Protein AF-A0A9X6ZQK4-F1 (afdb_monomer_lite)

Radius of gyration: 30.25 Å; chains: 1; bounding box: 65×83×71 Å

Foldseek 3Di:
DDDDDPPPPDPPPPPPPPPPPPDDDDDPVNVVVVVVVCVVVVVVVPDDPDPVVQVVLVVVVVVVVVQLVVLVLVCCVVPVPDDDDQVSSCVSVVAHKDWPDDVPDAFTKIWGQVDAGPCGGTKIWTQHDVSQKIKIKHCFNVNDPLVVVDDDPVSCPGIDMDIDGSDD

pLDDT: mean 79.31, std 13.52, range [41.59, 95.75]

InterPro domains:
  IPR000983 General secretion pathway protein G-type pilin [PR00813] (25-50)
  IPR000983 General secretion pathway protein G-type pilin [PR00813] (61-79)
  IPR012902 Prokaryotic N-terminal methylation site [PF07963] (22-45)
  IPR012902 Prokaryotic N-terminal methylation site [PS00409] (24-44)
  IPR012902 Prokaryotic N-terminal methylation site [TIGR02532] (24-45)
  IPR045584 Pilin-like [SSF54523] (27-126)

Structure (mmCIF, N/CA/C/O backbone):
data_AF-A0A9X6ZQK4-F1
#
_entry.id   AF-A0A9X6ZQK4-F1
#
loop_
_atom_site.group_PDB
_atom_site.id
_atom_site.type_symbol
_atom_site.label_atom_id
_atom_site.label_alt_id
_atom_site.label_comp_id
_atom_site.label_asym_id
_atom_site.label_entity_id
_atom_site.label_seq_id
_atom_site.pdbx_PDB_ins_code
_atom_site.Cartn_x
_atom_site.Cartn_y
_atom_site.Cartn_z
_atom_site.occupancy
_atom_site.B_iso_or_equiv
_atom_site.auth_seq_id
_atom_site.auth_comp_id
_atom_site.auth_asym_id
_atom_site.auth_atom_id
_atom_site.pdbx_PDB_model_num
ATOM 1 N N . MET A 1 1 ? -10.767 66.188 20.149 1.00 50.59 1 MET A N 1
ATOM 2 C CA . MET A 1 1 ? -11.130 65.902 21.557 1.00 50.59 1 MET A CA 1
ATOM 3 C C . MET A 1 1 ? -12.512 65.271 21.537 1.00 50.59 1 MET A C 1
ATOM 5 O O . MET A 1 1 ? -13.296 65.725 20.719 1.00 50.59 1 MET A O 1
ATOM 9 N N . ILE A 1 2 ? -12.766 64.260 22.381 1.00 41.81 2 ILE A N 1
ATOM 10 C CA . ILE A 1 2 ? -13.863 63.259 22.319 1.00 41.81 2 ILE A CA 1
ATOM 11 C C . ILE A 1 2 ? -13.438 62.090 21.402 1.00 41.81 2 ILE A C 1
ATOM 13 O O . ILE A 1 2 ? -13.544 62.199 20.192 1.00 41.81 2 ILE A O 1
ATOM 17 N N . CYS A 1 3 ? -12.772 61.003 21.812 1.00 41.59 3 CYS A N 1
ATOM 18 C CA . CYS A 1 3 ? -12.757 60.200 23.042 1.00 41.59 3 CYS A CA 1
ATOM 19 C C . CYS A 1 3 ? -14.149 59.779 23.525 1.00 41.59 3 CYS A C 1
ATOM 21 O O . CYS A 1 3 ? -15.009 60.630 23.681 1.00 41.59 3 CYS A O 1
ATOM 23 N N . PHE A 1 4 ? -14.295 58.484 23.826 1.00 47.56 4 PHE A N 1
ATOM 24 C CA . PHE A 1 4 ? -15.492 57.769 24.292 1.00 47.56 4 PHE A CA 1
ATOM 25 C C . PHE A 1 4 ? -16.520 57.378 23.221 1.00 47.56 4 PHE A C 1
ATOM 27 O O . PHE A 1 4 ? -17.326 58.196 22.806 1.00 47.56 4 PHE A O 1
ATOM 34 N N . PHE A 1 5 ? -16.572 56.088 22.857 1.00 51.59 5 PHE A N 1
ATOM 35 C CA . PHE A 1 5 ? -17.554 55.155 23.443 1.00 51.59 5 PHE A CA 1
ATOM 36 C C . PHE A 1 5 ? -17.339 53.729 22.888 1.00 51.59 5 PHE A C 1
ATOM 38 O O . PHE A 1 5 ? -17.980 53.301 21.931 1.00 51.59 5 PHE A O 1
ATOM 45 N N . LEU A 1 6 ? -16.434 52.960 23.504 1.00 52.34 6 LEU A N 1
ATOM 46 C CA . LEU A 1 6 ? -16.477 51.499 23.391 1.00 52.34 6 LEU A CA 1
ATOM 47 C C . LEU A 1 6 ? -17.732 51.031 24.134 1.00 52.34 6 LEU A C 1
ATOM 49 O O . LEU A 1 6 ? -17.744 50.910 25.360 1.00 52.34 6 LEU A O 1
ATOM 53 N N . LYS A 1 7 ? -18.818 50.830 23.385 1.00 49.91 7 LYS A N 1
ATOM 54 C CA . LYS A 1 7 ? -20.071 50.269 23.883 1.00 49.91 7 LYS A CA 1
ATOM 55 C C . LYS A 1 7 ? -19.845 48.791 24.204 1.00 49.91 7 LYS A C 1
ATOM 57 O O . LYS A 1 7 ? -19.859 47.932 23.331 1.00 49.91 7 LYS A O 1
ATOM 62 N N . LYS A 1 8 ? -19.581 48.516 25.480 1.00 55.50 8 LYS A N 1
ATOM 63 C CA . LYS A 1 8 ? -19.491 47.174 26.056 1.00 55.50 8 LYS A CA 1
ATOM 64 C C . LYS A 1 8 ? -20.912 46.616 26.176 1.00 55.50 8 LYS A C 1
ATOM 66 O O . LYS A 1 8 ? -21.627 46.955 27.116 1.00 55.50 8 LYS A O 1
ATOM 71 N N . GLU A 1 9 ? -21.340 45.793 25.223 1.00 58.91 9 GLU A N 1
ATOM 72 C CA . GLU A 1 9 ? -22.598 45.052 25.350 1.00 58.91 9 GLU A CA 1
ATOM 73 C C . GLU A 1 9 ? -22.384 43.864 26.294 1.00 58.91 9 GLU A C 1
ATOM 75 O O . GLU A 1 9 ? -21.902 42.797 25.922 1.00 58.91 9 GLU A O 1
ATOM 80 N N . GLY A 1 10 ? -22.679 44.095 27.574 1.00 52.22 10 GLY A N 1
ATOM 81 C CA . GLY A 1 10 ? -22.807 43.036 28.562 1.00 52.22 10 GLY A CA 1
ATOM 82 C C . GLY A 1 10 ? -24.071 42.234 28.280 1.00 52.22 10 GLY A C 1
ATOM 83 O O . GLY A 1 10 ? -25.175 42.723 28.504 1.00 52.22 10 GLY A O 1
ATOM 84 N N . ILE A 1 11 ? -23.903 41.003 27.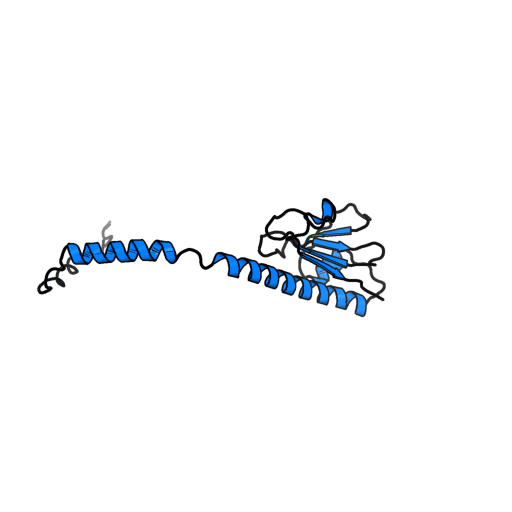805 1.00 61.22 11 ILE A N 1
ATOM 85 C CA . ILE A 1 11 ? -24.972 40.007 27.709 1.00 61.22 11 ILE A CA 1
ATOM 86 C C . ILE A 1 11 ? -25.434 39.700 29.139 1.00 61.22 11 ILE A C 1
ATOM 88 O O . ILE A 1 11 ? -24.766 38.999 29.900 1.00 61.22 11 ILE A O 1
ATOM 92 N N . THR A 1 12 ? -26.558 40.282 29.548 1.00 55.00 12 THR A N 1
ATOM 93 C CA . THR A 1 12 ? -27.145 40.086 30.873 1.00 55.00 12 THR A CA 1
ATOM 94 C C . THR A 1 12 ? -27.766 38.690 30.953 1.00 55.00 12 THR A C 1
ATOM 96 O O . THR A 1 12 ? -28.927 38.478 30.605 1.00 55.00 12 THR A O 1
ATOM 99 N N . ILE A 1 13 ? -26.992 37.723 31.454 1.00 61.56 13 ILE A N 1
ATOM 100 C CA . ILE A 1 13 ? -27.441 36.365 31.805 1.00 61.56 13 ILE A CA 1
ATOM 101 C C . ILE A 1 13 ? -28.330 36.434 33.058 1.00 61.56 13 ILE A C 1
ATOM 103 O O . ILE A 1 13 ? -27.947 36.025 34.148 1.00 61.56 13 ILE A O 1
ATOM 107 N N . ARG A 1 14 ? -29.519 37.032 32.945 1.00 60.66 14 ARG A N 1
ATOM 108 C CA . ARG A 1 14 ? -30.462 37.171 34.071 1.00 60.66 14 ARG A CA 1
ATOM 109 C C . ARG A 1 14 ? -31.789 36.444 33.863 1.00 60.66 14 ARG A C 1
ATOM 111 O O . ARG A 1 14 ? -32.650 36.514 34.730 1.00 60.66 14 ARG A O 1
ATOM 118 N N . ARG A 1 15 ? -31.965 35.733 32.742 1.00 59.03 15 ARG A N 1
ATOM 119 C CA . ARG A 1 15 ? -33.267 35.171 32.341 1.00 59.03 15 ARG A CA 1
ATOM 120 C C . ARG A 1 15 ? -33.214 33.716 31.858 1.00 59.03 15 ARG A C 1
ATOM 122 O O . ARG A 1 15 ? -33.912 33.364 30.921 1.00 59.03 15 ARG A O 1
ATOM 129 N N . ILE A 1 16 ? -32.401 32.876 32.499 1.00 59.75 16 ILE A N 1
ATOM 130 C CA . ILE A 1 16 ? -32.468 31.406 32.322 1.00 59.75 16 ILE A CA 1
ATOM 131 C C . ILE A 1 16 ? -33.035 30.718 33.581 1.00 59.75 16 ILE A C 1
ATOM 133 O O . ILE A 1 16 ? -33.571 29.621 33.508 1.00 59.75 16 ILE A O 1
ATOM 137 N N . TYR A 1 17 ? -33.022 31.383 34.740 1.00 59.66 17 TYR A N 1
ATOM 138 C CA . TYR A 1 17 ? -33.325 30.739 36.026 1.00 59.66 17 TYR A CA 1
ATOM 139 C C . TYR A 1 17 ? -34.821 30.545 36.349 1.00 59.66 17 TYR A C 1
ATOM 141 O O . TYR A 1 17 ? -35.149 30.026 37.409 1.00 59.66 17 TYR A O 1
ATOM 149 N N . ASN A 1 18 ? -35.739 30.949 35.463 1.00 54.91 18 ASN A N 1
ATOM 150 C CA . ASN A 1 18 ? -37.186 30.949 35.734 1.00 54.91 18 ASN A CA 1
ATOM 151 C C . ASN A 1 18 ? -37.975 29.888 34.944 1.00 54.91 18 ASN A C 1
ATOM 153 O O . ASN A 1 18 ? -39.143 30.098 34.635 1.00 54.91 18 ASN A O 1
ATOM 157 N N . ILE A 1 19 ? -37.352 28.747 34.634 1.00 59.31 19 ILE A N 1
ATOM 158 C CA . ILE A 1 19 ? -38.054 27.553 34.114 1.00 59.31 19 ILE A CA 1
ATOM 159 C C . ILE A 1 19 ? -38.317 26.511 35.228 1.00 59.31 19 ILE A C 1
ATOM 161 O O . ILE A 1 19 ? -39.118 25.609 35.045 1.00 59.31 19 ILE A O 1
ATOM 165 N N . PHE A 1 20 ? -37.749 26.672 36.430 1.00 61.41 20 PHE A N 1
ATOM 166 C CA . PHE A 1 20 ? -37.864 25.692 37.529 1.00 61.41 20 PHE A CA 1
ATOM 167 C C . PHE A 1 20 ? -38.932 26.018 38.592 1.00 61.41 20 PHE A C 1
ATOM 169 O O . PHE A 1 20 ? -38.838 25.571 39.731 1.00 61.41 20 PHE A O 1
ATOM 176 N N . GLN A 1 21 ? -39.955 26.808 38.264 1.00 61.53 21 GLN A N 1
ATOM 177 C CA . GLN A 1 21 ? -41.053 27.129 39.190 1.00 61.53 21 GLN A CA 1
ATOM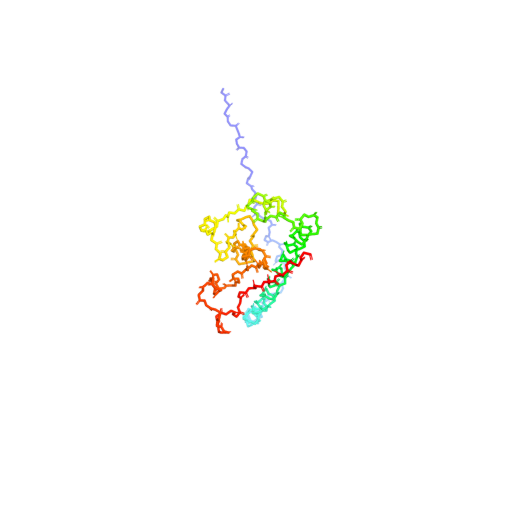 178 C C . GLN A 1 21 ? -42.309 26.336 38.825 1.00 61.53 21 GLN A C 1
ATOM 180 O O . GLN A 1 21 ? -43.272 26.911 38.327 1.00 61.53 21 GLN A O 1
ATOM 185 N N . SER A 1 22 ? -42.239 25.011 39.012 1.00 59.72 22 SER A N 1
ATOM 186 C CA . SER A 1 22 ? -43.342 24.040 39.246 1.00 59.72 22 SER A CA 1
ATOM 187 C C . SER A 1 22 ? -42.974 22.601 38.835 1.00 59.72 22 SER A C 1
ATOM 189 O O . SER A 1 22 ? -43.809 21.838 38.360 1.00 59.72 22 SER A O 1
ATOM 191 N N . GLU A 1 23 ? -41.729 22.186 39.061 1.00 62.47 23 GLU A N 1
ATOM 192 C CA . GLU A 1 23 ? -41.262 20.840 38.716 1.00 62.47 23 GLU A CA 1
ATOM 193 C C . GLU A 1 23 ? -41.096 20.025 40.008 1.00 62.47 23 GLU A C 1
ATOM 195 O O . GLU A 1 23 ? -40.397 20.434 40.937 1.00 62.47 23 GLU A O 1
ATOM 200 N N . LYS A 1 24 ? -41.790 18.886 40.104 1.00 68.56 24 LYS A N 1
ATOM 201 C CA . LYS A 1 24 ? -41.657 17.933 41.216 1.00 68.56 24 LYS A CA 1
ATOM 202 C C . LYS A 1 24 ? -40.185 17.516 41.324 1.00 68.56 24 LYS A C 1
ATOM 204 O O . LYS A 1 24 ? -39.588 17.121 40.329 1.00 68.56 24 LYS A O 1
ATOM 209 N N . GLY A 1 25 ? -39.598 17.628 42.516 1.00 72.00 25 GLY A N 1
ATOM 210 C CA . GLY A 1 25 ? -38.185 17.321 42.735 1.00 72.00 25 GLY A CA 1
ATOM 211 C C . GLY A 1 25 ? -37.854 15.873 42.371 1.00 72.00 25 GLY A C 1
ATOM 212 O O . GLY A 1 25 ? -38.440 14.947 42.926 1.00 72.00 25 GLY A O 1
ATOM 213 N N . VAL A 1 26 ? -36.911 15.694 41.445 1.00 74.62 26 VAL A N 1
ATOM 214 C CA . VAL A 1 26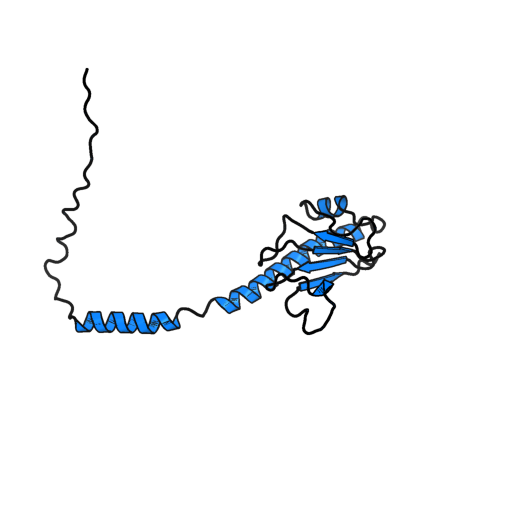 ? -36.306 14.398 41.108 1.00 74.62 26 VAL A CA 1
ATOM 215 C C . VAL A 1 26 ? -35.634 13.841 42.363 1.00 74.62 26 VAL A C 1
ATOM 217 O O . VAL A 1 26 ? -34.952 14.572 43.089 1.00 74.62 26 VAL A O 1
ATOM 220 N N . THR A 1 27 ? -35.837 12.560 42.660 1.00 89.25 27 THR A N 1
ATOM 221 C CA . THR A 1 27 ? -35.243 11.959 43.862 1.00 89.25 27 THR A CA 1
ATOM 222 C C . THR A 1 27 ? -33.738 11.729 43.670 1.00 89.25 27 THR A C 1
ATOM 224 O O . THR A 1 27 ? -33.273 11.456 42.564 1.00 89.25 27 THR A O 1
ATOM 227 N N . LEU A 1 28 ? -32.942 11.801 44.745 1.00 87.50 28 LEU A N 1
ATOM 228 C CA . LEU A 1 28 ? -31.490 11.554 44.664 1.00 87.50 28 LEU A CA 1
ATOM 229 C C . LEU A 1 28 ? -31.178 10.149 44.119 1.00 87.50 28 LEU A C 1
ATOM 231 O O . LEU A 1 28 ? -30.224 9.966 43.366 1.00 87.50 28 LEU A O 1
ATOM 235 N N . ILE A 1 29 ? -32.007 9.168 44.485 1.00 91.62 29 ILE A N 1
ATOM 236 C CA . ILE A 1 29 ? -31.856 7.778 44.051 1.00 91.62 29 ILE A CA 1
ATOM 237 C C . ILE A 1 29 ? -32.100 7.604 42.548 1.00 91.62 29 ILE A C 1
ATOM 239 O O . ILE A 1 29 ? -31.461 6.771 41.915 1.00 91.62 29 ILE A O 1
ATOM 243 N N . GLU A 1 30 ? -32.977 8.414 41.963 1.00 89.69 30 GLU A N 1
ATOM 244 C CA . GLU A 1 30 ? -33.306 8.378 40.540 1.00 89.69 30 GLU A CA 1
ATOM 245 C C . GLU A 1 30 ? -32.139 8.885 39.694 1.00 89.69 30 GLU A C 1
ATOM 247 O O . GLU A 1 30 ? -31.721 8.216 38.750 1.00 89.69 30 GLU A O 1
ATOM 252 N N . LEU A 1 31 ? -31.511 9.989 40.107 1.00 90.38 31 LEU A N 1
ATOM 253 C CA . LEU A 1 31 ? -30.281 10.459 39.471 1.00 90.38 31 LEU A CA 1
ATOM 254 C C . LEU A 1 31 ? -29.126 9.459 39.669 1.00 90.38 31 LEU A C 1
ATOM 256 O O . LEU A 1 31 ? -28.362 9.209 38.737 1.00 90.38 31 LEU A O 1
ATOM 260 N N . LEU A 1 32 ? -29.022 8.852 40.858 1.00 93.75 32 LEU A N 1
ATOM 261 C CA . LEU A 1 32 ? -27.994 7.860 41.188 1.00 93.75 32 LEU A CA 1
ATOM 262 C C . LEU A 1 32 ? -28.123 6.587 40.334 1.00 93.75 32 LEU A C 1
ATOM 264 O O . LEU A 1 32 ? -27.123 6.090 39.819 1.00 93.75 32 LEU A O 1
ATOM 268 N N . ALA A 1 33 ? -29.340 6.084 40.126 1.00 93.88 33 ALA A N 1
ATOM 269 C CA . ALA A 1 33 ? -29.581 4.932 39.262 1.00 93.88 33 ALA A CA 1
ATOM 270 C C . ALA A 1 33 ? -29.211 5.229 37.797 1.00 93.88 33 ALA A C 1
ATOM 272 O O . ALA A 1 33 ? -28.589 4.396 37.139 1.00 93.88 33 ALA A O 1
ATOM 273 N N . VAL A 1 34 ? -29.521 6.431 37.297 1.00 94.44 34 VAL A N 1
ATOM 274 C CA . VAL A 1 34 ? -29.212 6.838 35.915 1.00 94.44 34 VAL A CA 1
ATOM 275 C C . VAL A 1 34 ? -27.706 6.904 35.667 1.00 94.44 34 VAL A C 1
ATOM 277 O O . VAL A 1 34 ? -27.229 6.340 34.683 1.00 94.44 34 VAL A O 1
ATOM 280 N N . ILE A 1 35 ? -26.932 7.531 36.560 1.00 94.56 35 ILE A N 1
ATOM 281 C CA . ILE A 1 35 ? -25.471 7.609 36.386 1.00 94.56 35 ILE A CA 1
ATOM 282 C C . ILE A 1 35 ? -24.799 6.236 36.511 1.00 94.56 35 ILE A C 1
ATOM 284 O O . ILE A 1 35 ? -23.809 5.987 35.826 1.00 94.56 35 ILE A O 1
ATOM 288 N N . ILE A 1 36 ? -25.357 5.321 37.315 1.00 95.75 36 ILE A N 1
ATOM 289 C CA . ILE A 1 36 ? -24.883 3.933 37.398 1.00 95.75 36 ILE A CA 1
ATOM 290 C C . ILE A 1 36 ? -25.145 3.204 36.081 1.00 95.75 36 ILE A C 1
ATOM 292 O O . ILE A 1 36 ? -24.231 2.586 35.539 1.00 95.75 36 ILE A O 1
ATOM 296 N N . ILE A 1 37 ? -26.359 3.299 35.531 1.00 95.00 37 ILE A N 1
ATOM 297 C CA . ILE A 1 37 ? -26.705 2.646 34.260 1.00 95.00 37 ILE A CA 1
ATOM 298 C C . ILE A 1 37 ? -25.852 3.209 33.116 1.00 95.00 37 ILE A C 1
ATOM 300 O O . ILE A 1 37 ? -25.311 2.435 32.329 1.00 95.00 37 ILE A O 1
ATOM 304 N N . ILE A 1 38 ? -25.666 4.531 33.044 1.00 94.62 38 ILE A N 1
ATOM 305 C CA . ILE A 1 38 ? -24.800 5.162 32.036 1.00 94.62 38 ILE A CA 1
ATOM 306 C C . ILE A 1 38 ? -23.342 4.722 32.222 1.00 94.62 38 ILE A C 1
ATOM 308 O O . ILE A 1 38 ? -22.685 4.405 31.234 1.00 94.62 38 ILE A O 1
ATOM 312 N N . GLY A 1 39 ? -22.842 4.643 33.459 1.00 93.62 39 GLY A N 1
ATOM 313 C CA . GLY A 1 39 ? -21.493 4.155 33.753 1.00 93.62 39 GLY A CA 1
ATOM 314 C C . GLY A 1 39 ? -21.277 2.709 33.302 1.00 93.62 39 GLY A C 1
ATOM 315 O O . GLY A 1 39 ? -20.277 2.416 32.650 1.00 93.62 39 GLY A O 1
ATOM 316 N N . LEU A 1 40 ? -22.247 1.832 33.572 1.00 93.81 40 LEU A N 1
ATOM 317 C CA . LEU A 1 40 ? -22.213 0.428 33.159 1.00 93.81 40 LEU A CA 1
ATOM 318 C C . LEU A 1 40 ? -22.297 0.273 31.635 1.00 93.81 40 LEU A C 1
ATOM 320 O O . LEU A 1 40 ? -21.502 -0.459 31.051 1.00 93.81 40 LEU A O 1
ATOM 324 N N . LEU A 1 41 ? -23.227 0.972 30.976 1.00 94.06 41 LEU A N 1
ATOM 325 C CA . LEU A 1 41 ? -23.381 0.911 29.519 1.00 94.06 41 LEU A CA 1
ATOM 326 C C . LEU A 1 41 ? -22.172 1.503 28.789 1.00 94.06 41 LEU A C 1
ATOM 328 O O . LEU A 1 41 ? -21.733 0.943 27.786 1.00 94.06 41 LEU A O 1
ATOM 332 N N . SER A 1 42 ? -2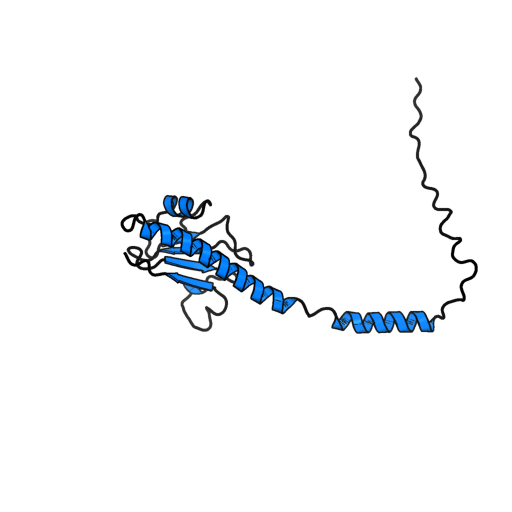1.603 2.595 29.306 1.00 90.31 42 SER A N 1
ATOM 333 C CA . SER A 1 42 ? -20.442 3.268 28.715 1.00 90.31 42 SER A CA 1
ATOM 334 C C . SER A 1 42 ? -19.253 2.318 28.531 1.00 90.31 42 SER A C 1
ATOM 336 O O . SER A 1 42 ? -18.598 2.350 27.492 1.00 90.31 42 SER A O 1
ATOM 338 N N . THR A 1 43 ? -19.025 1.387 29.468 1.00 90.06 43 THR A N 1
ATOM 339 C CA . THR A 1 43 ? -17.952 0.382 29.357 1.00 90.06 43 THR A CA 1
ATOM 340 C C . THR A 1 43 ? -18.123 -0.553 28.152 1.00 90.06 43 THR A C 1
ATOM 342 O O . THR A 1 43 ? -17.138 -0.914 27.511 1.00 90.06 43 THR A O 1
ATOM 345 N N . PHE A 1 44 ? -19.357 -0.932 27.803 1.00 87.00 44 PHE A N 1
ATOM 346 C CA . PHE A 1 44 ? -19.633 -1.884 26.718 1.00 87.00 44 PHE A CA 1
ATOM 347 C C . PHE A 1 44 ? -19.730 -1.243 25.330 1.00 87.00 44 PHE A C 1
ATOM 349 O O . PHE A 1 44 ? -19.646 -1.948 24.324 1.00 87.00 44 PHE A O 1
ATOM 356 N N . LEU A 1 45 ? -19.906 0.077 25.249 1.00 79.06 45 LEU A N 1
ATOM 357 C CA . LEU A 1 45 ? -20.113 0.780 23.978 1.00 79.06 45 LEU A CA 1
ATOM 358 C C . LEU A 1 45 ? -18.810 1.064 23.205 1.00 79.06 45 LEU A C 1
ATOM 360 O O . LEU A 1 45 ? -18.868 1.441 22.038 1.00 79.06 45 LEU A O 1
ATOM 364 N N . ILE A 1 46 ? -17.639 0.848 23.813 1.00 74.06 46 ILE A N 1
ATOM 365 C CA . ILE A 1 46 ? -16.336 1.248 23.255 1.00 74.06 46 ILE A CA 1
ATOM 366 C C . ILE A 1 46 ? -15.806 0.338 22.116 1.00 74.06 46 ILE A C 1
ATOM 368 O O . ILE A 1 46 ? -15.324 0.875 21.118 1.00 74.06 46 ILE A O 1
ATOM 372 N N . PRO A 1 47 ? -15.846 -1.010 22.163 1.00 65.06 47 PRO A N 1
ATOM 373 C CA . PRO A 1 47 ? -14.900 -1.790 21.354 1.00 65.06 47 PRO A CA 1
ATOM 374 C C . PRO A 1 47 ? -15.360 -2.188 19.935 1.00 65.06 47 PRO A C 1
ATOM 376 O O . PRO A 1 47 ? -14.758 -3.079 19.341 1.00 65.06 47 PRO A O 1
ATOM 379 N N . LYS A 1 48 ? -16.385 -1.569 19.330 1.00 64.75 48 LYS A N 1
ATOM 380 C CA . LYS A 1 48 ? -16.927 -2.060 18.037 1.00 64.75 48 LYS A CA 1
ATOM 381 C C . LYS A 1 48 ? -16.273 -1.537 16.750 1.00 64.75 48 LYS A C 1
ATOM 383 O O . LYS A 1 48 ? -16.660 -1.989 15.677 1.00 64.75 48 LYS A O 1
ATOM 388 N N . LEU A 1 49 ? -15.295 -0.635 16.813 1.00 64.56 49 LEU A N 1
ATOM 389 C CA . LEU A 1 49 ? -14.787 0.051 15.610 1.00 64.56 49 LEU A CA 1
ATOM 390 C C . LEU A 1 49 ? -13.482 -0.525 15.036 1.00 64.56 49 LEU A C 1
ATOM 392 O O . LEU A 1 49 ? -13.172 -0.286 13.872 1.00 64.56 49 LEU A O 1
ATOM 396 N N . ASN A 1 50 ? -12.726 -1.312 15.803 1.00 64.12 50 ASN A N 1
ATOM 397 C CA . ASN A 1 50 ? -11.336 -1.610 15.436 1.00 64.12 50 ASN A CA 1
ATOM 398 C C . ASN A 1 50 ? -11.201 -2.612 14.274 1.00 64.12 50 ASN A C 1
ATOM 400 O O . ASN A 1 50 ? -10.356 -2.429 13.403 1.00 64.12 50 ASN A O 1
ATOM 404 N N . SER A 1 51 ? -12.039 -3.651 14.209 1.00 62.53 51 SER A N 1
ATOM 405 C CA . SER A 1 51 ? -11.905 -4.695 13.177 1.00 62.53 51 SER A CA 1
ATOM 406 C C . SER A 1 51 ? -12.417 -4.270 11.796 1.00 62.53 51 SER A C 1
ATOM 408 O O . SER A 1 51 ? -11.918 -4.761 10.786 1.00 62.53 51 SER A O 1
ATOM 410 N N . PHE A 1 52 ? -13.388 -3.352 11.732 1.00 64.44 52 PHE A N 1
ATOM 411 C CA . PHE A 1 52 ? -13.912 -2.848 10.457 1.00 64.44 52 PHE A CA 1
ATOM 412 C C . PHE A 1 52 ? -12.894 -1.976 9.719 1.00 64.44 52 PHE A C 1
ATOM 414 O O . PHE A 1 52 ? -12.817 -2.029 8.494 1.00 64.44 52 PHE A O 1
ATOM 421 N N . THR A 1 53 ? -12.088 -1.219 10.464 1.00 74.62 53 THR A N 1
ATOM 422 C CA . THR A 1 53 ? -11.059 -0.339 9.906 1.00 74.62 53 THR A CA 1
ATOM 423 C C . THR A 1 53 ? -9.934 -1.126 9.235 1.00 74.62 53 THR A C 1
ATOM 425 O O . THR A 1 53 ? -9.515 -0.769 8.143 1.00 74.62 53 THR A O 1
ATOM 428 N N . ASN A 1 54 ? -9.485 -2.244 9.810 1.00 76.69 54 ASN A N 1
ATOM 429 C CA . ASN A 1 54 ? -8.372 -3.002 9.223 1.00 76.69 54 ASN A CA 1
ATOM 430 C C . ASN A 1 54 ? -8.743 -3.631 7.866 1.00 76.69 54 ASN A C 1
ATOM 432 O O . ASN A 1 54 ? -7.977 -3.544 6.910 1.00 76.69 54 ASN A O 1
ATOM 436 N N . ASN A 1 55 ? -9.941 -4.213 7.743 1.00 78.19 55 ASN A N 1
ATOM 437 C CA . ASN A 1 55 ? -10.382 -4.831 6.485 1.00 78.19 55 ASN A CA 1
ATOM 438 C C . ASN A 1 55 ? -10.654 -3.789 5.385 1.00 78.19 55 ASN A C 1
ATOM 440 O O . ASN A 1 55 ? -10.411 -4.050 4.203 1.00 78.19 55 ASN A O 1
ATOM 444 N N . SER A 1 56 ? -11.146 -2.600 5.755 1.00 83.44 56 SER A N 1
ATOM 445 C CA . SER A 1 56 ? -11.364 -1.520 4.790 1.00 83.44 56 SER A CA 1
ATOM 446 C C . SER A 1 56 ? -10.044 -0.944 4.279 1.00 83.44 56 SER A C 1
ATOM 448 O O . SER A 1 56 ? -9.930 -0.681 3.085 1.00 83.44 56 SER A O 1
ATOM 450 N N . GLN A 1 57 ? -9.025 -0.834 5.136 1.00 88.81 57 GLN A N 1
ATOM 451 C CA . GLN A 1 57 ? -7.678 -0.418 4.741 1.00 88.81 57 GLN A CA 1
ATOM 452 C C . GLN A 1 57 ? -7.072 -1.365 3.698 1.00 88.81 57 GLN A C 1
ATOM 454 O O . GLN A 1 57 ? -6.622 -0.904 2.652 1.00 88.81 57 GLN A O 1
ATOM 459 N N . VAL A 1 58 ? -7.149 -2.682 3.912 1.00 87.00 58 VAL A N 1
ATOM 460 C CA . VAL A 1 58 ? -6.683 -3.670 2.919 1.00 87.00 58 VAL A CA 1
ATOM 461 C C . VAL A 1 58 ? -7.426 -3.506 1.588 1.00 87.00 58 VAL A C 1
ATOM 463 O O . VAL A 1 58 ? -6.802 -3.458 0.532 1.00 87.00 58 VAL A O 1
ATOM 466 N N . THR A 1 59 ? -8.747 -3.316 1.628 1.00 88.88 59 THR A N 1
ATOM 467 C CA . THR A 1 59 ? -9.565 -3.109 0.416 1.00 88.88 59 THR A CA 1
ATOM 468 C C . THR A 1 59 ? -9.171 -1.836 -0.350 1.00 88.88 59 THR A C 1
ATOM 470 O O . THR A 1 59 ? -9.161 -1.823 -1.585 1.00 88.88 59 THR A O 1
ATOM 473 N N . ILE A 1 60 ? -8.833 -0.756 0.367 1.00 90.44 60 ILE A N 1
ATOM 474 C CA . ILE A 1 60 ? -8.323 0.489 -0.230 1.00 90.44 60 ILE A CA 1
ATOM 475 C C . ILE A 1 60 ? -7.012 0.208 -0.969 1.00 90.44 60 ILE A C 1
ATOM 477 O O . ILE A 1 60 ? -6.882 0.587 -2.131 1.00 90.44 60 ILE A O 1
ATOM 481 N N . VAL A 1 61 ? -6.087 -0.517 -0.336 1.00 92.50 61 VAL A N 1
ATOM 482 C CA . VAL A 1 61 ? -4.799 -0.883 -0.942 1.00 92.50 61 VAL A CA 1
ATOM 483 C C . VAL A 1 61 ? -4.975 -1.756 -2.180 1.00 92.50 61 VAL A C 1
ATOM 485 O O . VAL A 1 61 ? -4.366 -1.494 -3.215 1.00 92.50 61 VAL A O 1
ATOM 488 N N . GLU A 1 62 ? -5.839 -2.768 -2.125 1.00 90.31 62 GLU A N 1
ATOM 489 C CA . GLU A 1 62 ? -6.120 -3.625 -3.281 1.00 90.31 62 GLU A CA 1
ATOM 490 C C . GLU A 1 62 ? -6.682 -2.833 -4.468 1.00 90.31 62 GLU A C 1
ATOM 492 O O . GLU A 1 62 ? -6.311 -3.070 -5.622 1.00 90.31 62 GLU A O 1
ATOM 497 N N . THR A 1 63 ? -7.570 -1.876 -4.189 1.00 92.56 63 THR A N 1
ATOM 498 C CA . THR A 1 63 ? -8.152 -0.993 -5.207 1.00 92.56 63 THR A CA 1
ATOM 499 C C . THR A 1 63 ? -7.082 -0.089 -5.811 1.00 92.56 63 THR A C 1
ATOM 501 O O . THR A 1 63 ? -6.969 0.022 -7.031 1.00 92.56 63 THR A O 1
ATOM 504 N N . ASP A 1 64 ? -6.253 0.505 -4.962 1.00 92.12 64 ASP A N 1
ATOM 505 C CA . ASP A 1 64 ? -5.143 1.362 -5.348 1.00 92.12 64 ASP A CA 1
ATOM 506 C C . ASP A 1 64 ? -4.132 0.649 -6.246 1.00 92.12 64 ASP A C 1
ATOM 508 O O . ASP A 1 64 ? -3.758 1.162 -7.301 1.00 92.12 64 ASP A O 1
ATOM 512 N N . ILE A 1 65 ? -3.711 -0.548 -5.845 1.00 91.62 65 ILE A N 1
ATOM 513 C CA . ILE A 1 65 ? -2.789 -1.384 -6.610 1.00 91.62 65 ILE A CA 1
ATOM 514 C C . ILE A 1 65 ? -3.415 -1.785 -7.946 1.00 91.62 65 ILE A C 1
ATOM 516 O O . ILE A 1 65 ? -2.724 -1.798 -8.964 1.00 91.62 65 ILE A O 1
ATOM 520 N N . ARG A 1 66 ? -4.721 -2.079 -7.983 1.00 91.38 66 ARG A N 1
ATOM 521 C CA . ARG A 1 66 ? -5.424 -2.397 -9.234 1.00 91.38 66 ARG A CA 1
ATOM 522 C C . ARG A 1 66 ? -5.369 -1.236 -10.229 1.00 91.38 66 ARG A C 1
ATOM 524 O O . ARG A 1 66 ? -5.145 -1.494 -11.409 1.00 91.38 66 ARG A O 1
ATOM 531 N N . LEU A 1 67 ? -5.529 0.003 -9.762 1.00 91.38 67 LEU A N 1
ATOM 532 C CA . LEU A 1 67 ? -5.424 1.208 -10.595 1.00 91.38 67 LEU A CA 1
ATOM 533 C C . LEU A 1 67 ? -3.989 1.441 -11.088 1.00 91.38 67 LEU A C 1
ATOM 535 O O . LEU A 1 67 ? -3.761 1.693 -12.268 1.00 91.38 67 LEU A O 1
ATOM 539 N N . LEU A 1 68 ? -2.998 1.308 -10.203 1.00 91.06 68 LEU A N 1
ATOM 540 C CA . LEU A 1 68 ? -1.590 1.438 -10.595 1.00 91.06 68 LEU A CA 1
ATOM 541 C C . LEU A 1 68 ? -1.198 0.372 -11.626 1.00 91.06 68 LEU A C 1
ATOM 543 O O . LEU A 1 68 ? -0.521 0.663 -12.613 1.00 91.06 68 LEU A O 1
ATOM 547 N N . LYS A 1 69 ? -1.680 -0.857 -11.428 1.00 90.50 69 LYS A N 1
ATOM 548 C CA . LYS A 1 69 ? -1.484 -1.966 -12.354 1.00 90.50 69 LYS A CA 1
ATOM 549 C C . LYS A 1 69 ? -2.111 -1.687 -13.714 1.00 90.50 69 LYS A C 1
ATOM 551 O O . LYS A 1 69 ? -1.444 -1.944 -14.708 1.00 90.50 69 LYS A O 1
ATOM 556 N N . SER A 1 70 ? -3.348 -1.190 -13.783 1.00 89.94 70 SER A N 1
ATOM 557 C CA . SER A 1 70 ? -3.990 -0.921 -15.077 1.00 89.94 70 SER A CA 1
ATOM 558 C C . SER A 1 70 ? -3.225 0.122 -15.887 1.00 89.94 70 SER A C 1
ATOM 560 O O . SER A 1 70 ? -3.019 -0.087 -17.077 1.00 89.94 70 SER A O 1
ATOM 562 N N . ASN A 1 71 ? -2.727 1.179 -15.236 1.00 88.31 71 ASN A N 1
ATOM 563 C CA . ASN A 1 71 ? -1.976 2.240 -15.915 1.00 88.31 71 ASN A CA 1
ATOM 564 C C . ASN A 1 71 ? -0.644 1.726 -16.480 1.00 88.31 71 ASN A C 1
ATOM 566 O O . ASN A 1 71 ? -0.252 2.083 -17.586 1.00 88.31 71 ASN A O 1
ATOM 570 N N . ILE A 1 72 ? 0.055 0.863 -15.734 1.00 88.75 72 ILE A N 1
ATOM 571 C CA . ILE A 1 72 ? 1.272 0.214 -16.237 1.00 88.75 72 ILE A CA 1
ATOM 572 C C . ILE A 1 72 ? 0.942 -0.834 -17.304 1.00 88.75 72 ILE A C 1
ATOM 574 O O . ILE A 1 72 ? 1.693 -1.002 -18.256 1.00 88.75 72 ILE A O 1
ATOM 578 N N . GLN A 1 73 ? -0.165 -1.558 -17.178 1.00 87.38 73 GLN A N 1
ATOM 579 C CA . GLN A 1 73 ? -0.542 -2.562 -18.167 1.00 87.38 73 GLN A CA 1
ATOM 580 C C . GLN A 1 73 ? -0.832 -1.926 -19.533 1.00 87.38 73 GLN A C 1
ATOM 582 O O . GLN A 1 73 ? -0.451 -2.501 -20.547 1.00 87.38 73 GLN A O 1
ATOM 587 N N . GLU A 1 74 ? -1.438 -0.737 -19.560 1.00 85.38 74 GLU A N 1
ATOM 588 C CA . GLU A 1 74 ? -1.630 0.057 -20.781 1.00 85.38 74 GLU A CA 1
ATOM 589 C C . GLU A 1 74 ? -0.295 0.373 -21.476 1.00 85.38 74 GLU A C 1
ATOM 591 O O . GLU A 1 74 ? -0.183 0.215 -22.688 1.00 85.38 74 GLU A O 1
ATOM 596 N N . HIS A 1 75 ? 0.758 0.700 -20.714 1.00 84.94 75 HIS A N 1
ATOM 597 C CA . HIS A 1 75 ? 2.098 0.930 -21.268 1.00 84.94 75 HIS A CA 1
ATOM 598 C C . HIS A 1 75 ? 2.604 -0.247 -22.107 1.00 84.94 75 HIS A C 1
ATOM 600 O O . HIS A 1 75 ? 3.081 -0.054 -23.223 1.00 84.94 75 HIS A O 1
ATOM 606 N N . PHE A 1 76 ? 2.481 -1.462 -21.574 1.00 84.12 76 PHE A N 1
ATOM 607 C CA . PHE A 1 76 ? 2.958 -2.666 -22.250 1.00 84.12 76 PHE A CA 1
ATOM 608 C C . PHE A 1 76 ? 2.102 -3.051 -23.461 1.00 84.12 76 PHE A C 1
ATOM 610 O O . PHE A 1 76 ? 2.592 -3.755 -24.339 1.00 84.12 76 PHE A O 1
ATOM 617 N N . VAL A 1 77 ? 0.849 -2.589 -23.522 1.00 86.06 77 VAL A N 1
ATOM 618 C CA . VAL A 1 77 ? -0.020 -2.771 -24.693 1.00 86.06 77 VAL A CA 1
ATOM 619 C C . VAL A 1 77 ? 0.377 -1.816 -25.822 1.00 86.06 77 VAL A C 1
ATOM 621 O O . VAL A 1 77 ? 0.432 -2.239 -26.975 1.00 86.06 77 VAL A O 1
ATOM 624 N N . ASP A 1 78 ? 0.678 -0.558 -25.500 1.00 84.94 78 ASP A N 1
ATOM 625 C CA . ASP A 1 78 ? 0.980 0.470 -26.502 1.00 84.94 78 ASP A CA 1
ATOM 626 C C . ASP A 1 78 ? 2.433 0.423 -27.003 1.00 84.94 78 ASP A C 1
ATOM 628 O O . ASP A 1 78 ? 2.695 0.592 -28.194 1.00 84.94 78 ASP A O 1
ATOM 632 N N . ASP A 1 79 ? 3.393 0.211 -26.100 1.00 84.19 79 ASP A N 1
ATOM 633 C CA . ASP A 1 79 ? 4.830 0.309 -26.371 1.00 84.19 79 ASP A CA 1
ATOM 634 C C . ASP A 1 79 ? 5.610 -0.841 -25.682 1.00 84.19 79 ASP A C 1
ATOM 636 O O . ASP A 1 79 ? 6.393 -0.594 -24.760 1.00 84.19 79 ASP A O 1
ATOM 640 N N . PRO A 1 80 ? 5.490 -2.102 -26.142 1.00 78.25 80 PRO A N 1
ATOM 641 C CA . PRO A 1 80 ? 6.073 -3.272 -25.464 1.00 78.25 80 PRO A CA 1
ATOM 642 C C . PRO A 1 80 ? 7.611 -3.285 -25.421 1.00 78.25 80 PRO A C 1
ATOM 644 O O . PRO A 1 80 ? 8.211 -4.091 -24.715 1.00 78.25 80 PRO A O 1
ATOM 647 N N . THR A 1 81 ? 8.278 -2.432 -26.204 1.00 78.19 81 THR A N 1
ATOM 648 C CA . THR A 1 81 ? 9.746 -2.357 -26.277 1.00 78.19 81 THR A CA 1
ATOM 649 C C . THR A 1 81 ? 10.353 -1.279 -25.383 1.00 78.19 81 THR A C 1
ATOM 651 O O . THR A 1 81 ? 11.579 -1.197 -25.286 1.00 78.19 81 THR A O 1
ATOM 654 N N . LYS A 1 82 ? 9.539 -0.385 -24.808 1.00 80.19 82 LYS A N 1
ATOM 655 C CA . LYS A 1 82 ? 10.032 0.702 -23.955 1.00 80.19 82 LYS A CA 1
ATOM 656 C C . LYS A 1 82 ? 10.195 0.195 -22.527 1.00 80.19 82 LYS A C 1
ATOM 658 O O . LYS A 1 82 ? 9.300 -0.436 -21.996 1.00 80.19 82 LYS A O 1
ATOM 663 N N . THR A 1 83 ? 11.328 0.527 -21.916 1.00 84.31 83 THR A N 1
ATOM 664 C CA . THR A 1 83 ? 11.607 0.185 -20.518 1.00 84.31 83 THR A CA 1
ATOM 665 C C . THR A 1 83 ? 11.061 1.257 -19.580 1.00 84.31 83 THR A C 1
ATOM 667 O O . THR A 1 83 ? 11.340 2.444 -19.766 1.00 84.31 83 THR A O 1
ATOM 670 N N . LEU A 1 84 ? 10.334 0.831 -18.553 1.00 85.75 84 LEU A N 1
ATOM 671 C CA . LEU A 1 84 ? 9.915 1.563 -17.371 1.00 85.75 84 LEU A CA 1
ATOM 672 C C . LEU A 1 84 ? 11.122 2.224 -16.711 1.00 85.75 84 LEU A C 1
ATOM 674 O O . LEU A 1 84 ? 11.962 1.596 -16.072 1.00 85.75 84 LEU A O 1
ATOM 678 N N . ASN A 1 85 ? 11.150 3.541 -16.845 1.00 87.06 85 ASN A N 1
ATOM 679 C CA . ASN A 1 85 ? 12.081 4.432 -16.174 1.00 87.06 85 ASN A CA 1
ATOM 680 C C . ASN A 1 85 ? 11.291 5.415 -15.301 1.00 87.06 85 ASN A C 1
ATOM 682 O O . ASN A 1 85 ? 10.066 5.511 -15.416 1.00 87.06 85 ASN A O 1
ATOM 686 N N . GLU A 1 86 ? 11.986 6.194 -14.470 1.00 88.06 86 GLU A N 1
ATOM 687 C CA . GLU A 1 86 ? 11.367 7.197 -13.585 1.00 88.06 86 GLU A CA 1
ATOM 688 C C . GLU A 1 86 ? 10.414 8.137 -14.337 1.00 88.06 86 GLU A C 1
ATOM 690 O O . GLU A 1 86 ? 9.296 8.374 -13.883 1.00 88.06 86 GLU A O 1
ATOM 695 N N . ASP A 1 87 ? 10.817 8.609 -15.519 1.00 88.44 87 ASP A N 1
ATOM 696 C CA . ASP A 1 87 ? 10.020 9.531 -16.335 1.00 88.44 87 ASP A CA 1
ATOM 697 C C . ASP A 1 87 ? 8.724 8.901 -16.859 1.00 88.44 87 ASP A C 1
ATOM 699 O O . ASP A 1 87 ? 7.675 9.552 -16.881 1.00 88.44 87 ASP A O 1
ATOM 703 N N . LEU A 1 88 ? 8.770 7.626 -17.259 1.00 88.00 88 LEU A N 1
ATOM 704 C CA . LEU A 1 88 ? 7.577 6.908 -17.706 1.00 88.00 88 LEU A CA 1
ATOM 705 C C . LEU A 1 88 ? 6.650 6.633 -16.527 1.00 88.00 88 LEU A C 1
ATOM 707 O O . LEU A 1 88 ? 5.464 6.934 -16.609 1.00 88.00 88 LEU A O 1
ATOM 711 N N . LEU A 1 89 ? 7.185 6.138 -15.410 1.00 89.19 89 LEU A N 1
ATOM 712 C CA . LEU A 1 89 ? 6.397 5.902 -14.200 1.00 89.19 89 LEU A CA 1
ATOM 713 C C . LEU A 1 89 ? 5.724 7.195 -13.719 1.00 89.19 89 LEU A C 1
ATOM 715 O O . LEU A 1 89 ? 4.536 7.196 -13.401 1.00 89.19 89 LEU A O 1
ATOM 719 N N . LYS A 1 90 ? 6.440 8.324 -13.762 1.00 90.94 90 LYS A N 1
ATOM 720 C CA . LYS A 1 90 ? 5.886 9.648 -13.461 1.00 90.94 90 LYS A CA 1
ATOM 721 C C . LYS A 1 90 ? 4.743 10.030 -14.404 1.00 90.94 90 LYS A C 1
ATOM 723 O O . LYS A 1 90 ? 3.743 10.584 -13.951 1.00 90.94 90 LYS A O 1
ATOM 728 N N . LYS A 1 91 ? 4.858 9.726 -15.700 1.00 90.06 91 LYS A N 1
ATOM 729 C CA . LYS A 1 91 ? 3.791 9.966 -16.683 1.00 90.06 91 LYS A CA 1
ATOM 730 C C . LYS A 1 91 ? 2.544 9.123 -16.388 1.00 90.06 91 LYS A C 1
ATOM 732 O O . LYS A 1 91 ? 1.445 9.666 -16.416 1.00 90.06 91 LYS A O 1
ATOM 737 N N . TYR A 1 92 ? 2.705 7.832 -16.100 1.00 86.94 92 TYR A N 1
ATOM 738 C CA . TYR A 1 92 ? 1.584 6.901 -15.897 1.00 86.94 92 TYR A CA 1
ATOM 739 C C . TYR A 1 92 ? 0.883 7.061 -14.545 1.00 86.94 92 TYR A C 1
ATOM 741 O O . TYR A 1 92 ? -0.316 6.796 -14.430 1.00 86.94 92 TYR A O 1
ATOM 749 N N . PHE A 1 93 ? 1.607 7.498 -13.517 1.00 88.81 93 PHE A N 1
ATOM 750 C CA . PHE A 1 93 ? 1.024 7.747 -12.200 1.00 88.81 93 PHE A CA 1
ATOM 751 C C . PHE A 1 93 ? 0.587 9.195 -11.995 1.00 88.81 93 PHE A C 1
ATOM 753 O O . PHE A 1 93 ? -0.176 9.467 -11.074 1.00 88.81 93 PHE A O 1
ATOM 760 N N . GLY A 1 94 ? 1.051 10.128 -12.832 1.00 86.94 94 GLY A N 1
ATOM 761 C CA . GLY A 1 94 ? 0.761 11.557 -12.683 1.00 86.94 94 GLY A CA 1
ATOM 762 C C . GLY A 1 94 ? 1.392 12.190 -11.438 1.00 86.94 94 GLY A C 1
ATOM 763 O O . GLY A 1 94 ? 1.129 13.352 -11.144 1.00 86.94 94 GLY A O 1
ATOM 764 N N . THR A 1 95 ? 2.232 11.443 -10.724 1.00 86.75 95 THR A N 1
ATOM 765 C CA . THR A 1 95 ? 2.893 11.831 -9.476 1.00 86.75 95 THR A CA 1
ATOM 766 C C . THR A 1 95 ? 4.405 11.679 -9.632 1.00 86.75 95 THR A C 1
ATOM 768 O O . THR A 1 95 ? 4.849 10.803 -10.379 1.00 86.75 95 THR A O 1
ATOM 771 N N . PRO A 1 96 ? 5.233 12.470 -8.929 1.00 88.38 96 PRO A N 1
ATOM 772 C CA . PRO A 1 96 ? 6.667 12.244 -8.884 1.00 88.38 96 PRO A CA 1
ATOM 773 C C . PRO A 1 96 ? 6.958 10.829 -8.382 1.00 88.38 96 PRO A C 1
ATOM 775 O O . PRO A 1 96 ? 6.314 10.331 -7.460 1.00 88.38 96 PRO A O 1
ATOM 778 N N . VAL A 1 97 ? 7.948 10.201 -9.004 1.00 91.25 97 VAL A N 1
ATOM 779 C CA . VAL A 1 97 ? 8.466 8.878 -8.660 1.00 91.25 97 VAL A CA 1
ATOM 780 C C . VAL A 1 97 ? 9.943 9.050 -8.351 1.00 91.25 97 VAL A C 1
ATOM 782 O O . VAL A 1 97 ? 10.607 9.873 -8.979 1.00 91.25 97 VAL A O 1
ATOM 785 N N . LYS A 1 98 ? 10.451 8.313 -7.363 1.00 91.00 98 LYS A N 1
ATOM 786 C CA . LYS A 1 98 ? 11.864 8.362 -6.980 1.00 91.00 98 LYS A CA 1
ATOM 787 C C . LYS A 1 98 ? 12.469 6.968 -7.031 1.00 91.00 98 LYS A C 1
ATOM 789 O O . LYS A 1 98 ? 11.952 6.060 -6.381 1.00 91.00 98 LYS A O 1
ATOM 794 N N . LEU A 1 99 ? 13.579 6.819 -7.750 1.00 89.38 99 LEU A N 1
ATOM 795 C CA . LEU A 1 99 ? 14.406 5.617 -7.694 1.00 89.38 99 LEU A CA 1
ATOM 796 C C . LEU A 1 99 ? 15.130 5.543 -6.340 1.00 89.38 99 LEU A C 1
ATOM 798 O O . LEU A 1 99 ? 15.751 6.504 -5.880 1.00 89.38 99 LEU A O 1
ATOM 802 N N . VAL A 1 100 ? 14.998 4.399 -5.676 1.00 87.38 100 VAL A N 1
ATOM 803 C CA . VAL A 1 100 ? 15.570 4.117 -4.351 1.00 87.38 100 VAL A CA 1
ATOM 804 C C . VAL A 1 100 ? 16.797 3.211 -4.465 1.00 87.38 100 VAL A C 1
ATOM 806 O O . VAL A 1 100 ? 17.696 3.276 -3.630 1.00 87.38 100 VAL A O 1
ATOM 809 N N . SER A 1 101 ? 16.856 2.372 -5.498 1.00 84.31 101 SER A N 1
ATOM 810 C CA . SER A 1 101 ? 17.995 1.494 -5.761 1.00 84.31 101 SER A CA 1
ATOM 811 C C . SER A 1 101 ? 19.112 2.195 -6.539 1.00 84.31 101 SER A C 1
ATOM 813 O O . SER A 1 101 ? 18.907 3.241 -7.149 1.00 84.31 101 SER A O 1
ATOM 815 N N . ALA A 1 102 ? 20.308 1.600 -6.555 1.00 80.56 102 ALA A N 1
ATOM 816 C CA . ALA A 1 102 ? 21.383 2.067 -7.428 1.00 80.56 102 ALA A CA 1
ATOM 817 C C . ALA A 1 102 ? 20.935 2.049 -8.904 1.00 80.56 102 ALA A C 1
ATOM 819 O O . ALA A 1 102 ? 20.154 1.185 -9.311 1.00 80.56 102 ALA A O 1
ATOM 820 N N . SER A 1 103 ? 21.436 2.990 -9.708 1.00 74.31 103 SER A N 1
ATOM 821 C CA . SER A 1 103 ? 21.163 3.014 -11.150 1.00 74.31 103 SER A CA 1
ATOM 822 C C . SER A 1 103 ? 21.611 1.695 -11.792 1.00 74.31 103 SER A C 1
ATOM 824 O O . SER A 1 103 ? 22.754 1.276 -11.611 1.00 74.31 103 SER A O 1
ATOM 826 N N . GLY A 1 104 ? 20.694 1.016 -12.488 1.00 73.12 104 GLY A N 1
ATOM 827 C CA . GLY A 1 104 ? 20.930 -0.305 -13.083 1.00 73.12 104 GLY A CA 1
ATOM 828 C C . GLY A 1 104 ? 20.853 -1.497 -12.117 1.00 73.12 104 GLY A C 1
ATOM 829 O O . GLY A 1 104 ? 21.211 -2.605 -12.515 1.00 73.12 104 GLY A O 1
ATOM 830 N N . ALA A 1 105 ? 20.410 -1.303 -10.869 1.00 79.69 105 ALA A N 1
ATOM 831 C CA . ALA A 1 105 ? 20.149 -2.402 -9.939 1.00 79.69 105 ALA A CA 1
ATOM 832 C C . ALA A 1 105 ? 19.040 -3.336 -10.448 1.00 79.69 105 ALA A C 1
ATOM 834 O O . ALA A 1 105 ? 18.097 -2.905 -11.111 1.00 79.69 105 ALA A O 1
ATOM 835 N N . ASP A 1 106 ? 19.157 -4.615 -10.094 1.00 79.69 106 ASP A N 1
ATOM 836 C CA . ASP A 1 106 ? 18.223 -5.669 -10.480 1.00 79.69 106 ASP A CA 1
ATOM 837 C C . ASP A 1 106 ? 17.780 -6.449 -9.227 1.00 79.69 106 ASP A C 1
ATOM 839 O O . ASP A 1 106 ? 18.621 -7.105 -8.602 1.00 79.69 106 ASP A O 1
ATOM 843 N N . PRO A 1 107 ? 16.500 -6.376 -8.821 1.00 85.25 107 PRO A N 1
ATOM 844 C CA . PRO A 1 107 ? 15.440 -5.540 -9.394 1.00 85.25 107 PRO A CA 1
ATOM 845 C C . PRO A 1 107 ? 15.609 -4.043 -9.057 1.00 85.25 107 PRO A C 1
ATOM 847 O O . PRO A 1 107 ? 16.252 -3.683 -8.066 1.00 85.25 107 PRO A O 1
ATOM 850 N N . ALA A 1 108 ? 15.003 -3.170 -9.864 1.00 87.88 108 ALA A N 1
ATOM 851 C CA . ALA A 1 108 ? 14.952 -1.729 -9.618 1.00 87.88 108 ALA A CA 1
ATOM 852 C C . ALA A 1 108 ? 13.772 -1.374 -8.699 1.00 87.88 108 ALA A C 1
ATOM 854 O O . ALA A 1 108 ? 12.670 -1.896 -8.870 1.00 87.88 108 ALA A O 1
ATOM 855 N N . TYR A 1 109 ? 13.994 -0.473 -7.737 1.00 89.38 109 TYR A N 1
ATOM 856 C CA . TYR A 1 109 ? 12.997 -0.077 -6.736 1.00 89.38 109 TYR A CA 1
ATOM 857 C C . TYR A 1 109 ? 12.638 1.397 -6.871 1.00 89.38 109 TYR A C 1
ATOM 859 O O . TYR A 1 109 ? 13.499 2.266 -6.726 1.00 89.38 109 TYR A O 1
ATOM 867 N N . TYR A 1 110 ? 11.355 1.679 -7.046 1.00 90.75 110 TYR A N 1
ATOM 868 C CA . TYR A 1 110 ? 10.800 3.023 -7.126 1.00 90.75 110 TYR A CA 1
ATOM 869 C C . TYR A 1 110 ? 9.813 3.255 -5.987 1.00 90.75 110 TYR A C 1
ATOM 871 O O . TYR A 1 110 ? 9.113 2.333 -5.579 1.00 90.75 110 TYR A O 1
ATOM 879 N N . THR A 1 111 ? 9.716 4.485 -5.490 1.00 92.19 111 THR A N 1
ATOM 880 C CA . THR A 1 111 ? 8.705 4.871 -4.497 1.00 92.19 111 THR A CA 1
ATOM 881 C C . THR A 1 111 ? 7.834 6.012 -5.012 1.00 92.19 111 THR A C 1
ATOM 883 O O . THR A 1 111 ? 8.318 6.887 -5.741 1.00 92.19 111 THR A O 1
ATOM 886 N N . LEU A 1 112 ? 6.553 5.999 -4.634 1.00 92.06 112 LEU A N 1
ATOM 887 C CA . LEU A 1 112 ? 5.555 7.014 -4.972 1.00 92.06 112 LEU A CA 1
ATOM 888 C C . LEU A 1 112 ? 5.301 7.917 -3.749 1.00 92.06 112 LEU A C 1
ATOM 890 O O . LEU A 1 112 ? 4.381 7.652 -2.981 1.00 92.06 112 LEU A O 1
ATOM 894 N N . PRO A 1 113 ? 6.082 8.989 -3.527 1.00 88.12 113 PRO A N 1
ATOM 895 C CA . PRO A 1 113 ? 5.982 9.822 -2.322 1.00 88.12 113 PRO A CA 1
ATOM 896 C C . PRO A 1 113 ? 4.610 10.478 -2.104 1.00 88.12 113 PRO A C 1
ATOM 898 O O . PRO A 1 113 ? 4.223 10.723 -0.960 1.00 88.12 113 PRO A O 1
ATOM 901 N N . GLU A 1 114 ? 3.881 10.782 -3.179 1.00 87.88 114 GLU A N 1
ATOM 902 C CA . GLU A 1 114 ? 2.561 11.420 -3.092 1.00 87.88 114 GLU A CA 1
ATOM 903 C C . GLU A 1 114 ? 1.431 10.427 -2.821 1.00 87.88 114 GLU A C 1
ATOM 905 O O . GLU A 1 114 ? 0.430 10.795 -2.205 1.00 87.88 114 GLU A O 1
ATOM 910 N N . LYS A 1 115 ? 1.586 9.165 -3.238 1.00 89.44 115 LYS A N 1
ATOM 911 C CA . LYS A 1 115 ? 0.561 8.137 -3.064 1.00 89.44 115 LYS A CA 1
ATOM 912 C C . LYS A 1 115 ? 0.936 7.241 -1.895 1.00 89.44 115 LYS A C 1
ATOM 914 O O . LYS A 1 115 ? 1.903 6.487 -1.969 1.00 89.44 115 LYS A O 1
ATOM 919 N N . LYS A 1 116 ? 0.158 7.330 -0.821 1.00 90.94 116 LYS A N 1
ATOM 920 C CA . LYS A 1 116 ? 0.407 6.608 0.426 1.00 90.94 116 LYS A CA 1
ATOM 921 C C . LYS A 1 116 ? -0.655 5.548 0.666 1.00 90.94 116 LYS A C 1
ATOM 923 O O . LYS A 1 116 ? -1.810 5.737 0.289 1.00 90.94 116 LYS A O 1
ATOM 928 N N . ASP A 1 117 ? -0.247 4.458 1.293 1.00 91.12 117 ASP A N 1
ATOM 929 C CA . ASP A 1 117 ? -1.148 3.453 1.831 1.00 91.12 117 ASP A CA 1
ATOM 930 C C . ASP A 1 117 ? -1.916 4.006 3.060 1.00 91.12 117 ASP A C 1
ATOM 932 O O . ASP A 1 117 ? -1.601 5.091 3.571 1.00 91.12 117 ASP A O 1
ATOM 936 N N . PRO A 1 118 ? -2.941 3.294 3.563 1.00 89.81 118 PRO A N 1
ATOM 937 C CA . PRO A 1 118 ? -3.723 3.732 4.720 1.00 89.81 118 PRO A CA 1
ATOM 938 C C . PRO A 1 118 ? -2.936 3.848 6.032 1.00 89.81 118 PRO A C 1
ATOM 940 O O . PRO A 1 118 ? -3.451 4.416 6.997 1.00 89.81 118 PRO A O 1
ATOM 943 N N . TRP A 1 119 ? -1.713 3.318 6.075 1.00 89.38 119 TRP A N 1
ATOM 944 C CA . TRP A 1 119 ? -0.807 3.380 7.220 1.00 89.38 119 TRP A CA 1
ATOM 945 C C . TRP A 1 119 ? 0.236 4.499 7.083 1.00 89.38 119 TRP A C 1
ATOM 947 O O . TRP A 1 119 ? 0.973 4.770 8.029 1.00 89.38 119 TRP A O 1
ATOM 957 N N . GLY A 1 120 ? 0.230 5.226 5.959 1.00 88.81 120 GLY A N 1
ATOM 958 C CA . GLY A 1 120 ? 1.026 6.426 5.718 1.00 88.81 120 GLY A CA 1
ATOM 959 C C . GLY A 1 120 ? 2.331 6.194 4.956 1.00 88.81 120 GLY A C 1
ATOM 960 O O . GLY A 1 120 ? 3.073 7.160 4.742 1.00 88.81 120 GLY A O 1
ATOM 961 N N . ASN A 1 121 ? 2.604 4.967 4.513 1.00 90.88 121 ASN A N 1
ATOM 962 C CA . ASN A 1 121 ? 3.812 4.626 3.768 1.00 90.88 121 ASN A CA 1
ATOM 963 C C . ASN A 1 121 ? 3.604 4.838 2.263 1.00 90.88 121 ASN A C 1
ATOM 965 O O . ASN A 1 121 ? 2.521 4.562 1.746 1.00 90.88 121 ASN A O 1
ATOM 969 N N . PRO A 1 122 ? 4.611 5.337 1.528 1.00 91.88 122 PRO A N 1
ATOM 970 C CA . PRO A 1 122 ? 4.514 5.463 0.080 1.00 91.88 122 PRO A CA 1
ATOM 971 C C . PRO A 1 122 ? 4.509 4.083 -0.584 1.00 91.88 122 PRO A C 1
ATOM 973 O O . PRO A 1 122 ? 5.238 3.190 -0.160 1.00 91.88 122 PRO A O 1
ATOM 976 N N . TYR A 1 123 ? 3.748 3.920 -1.665 1.00 91.31 123 TYR A N 1
ATOM 977 C CA . TYR A 1 123 ? 3.791 2.677 -2.442 1.00 91.31 123 TYR A CA 1
ATOM 978 C C . TYR A 1 123 ? 5.180 2.451 -3.058 1.00 91.31 123 TYR A C 1
ATOM 980 O O . TYR A 1 123 ? 5.818 3.393 -3.542 1.00 91.31 123 TYR A O 1
ATOM 988 N N . GLU A 1 124 ? 5.629 1.197 -3.081 1.00 90.38 124 GLU A N 1
ATOM 989 C CA . GLU A 1 124 ? 6.845 0.774 -3.777 1.00 90.38 124 GLU A CA 1
ATOM 990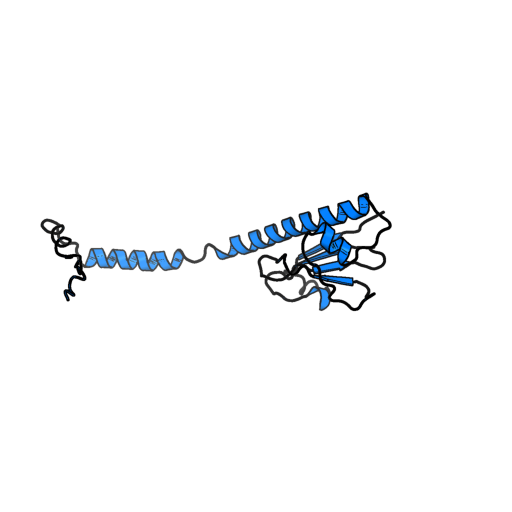 C C . GLU A 1 124 ? 6.496 0.032 -5.077 1.00 90.38 124 GLU A C 1
ATOM 992 O O . GLU A 1 124 ? 5.598 -0.810 -5.118 1.00 90.38 124 GLU A O 1
ATOM 997 N N . VAL A 1 125 ? 7.230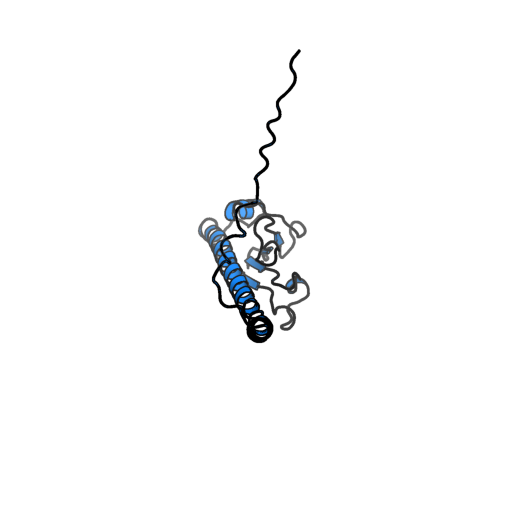 0.336 -6.148 1.00 90.81 125 VAL A N 1
ATOM 998 C CA . VAL A 1 125 ? 7.171 -0.370 -7.432 1.00 90.81 125 VAL A CA 1
ATOM 999 C C . VAL A 1 125 ? 8.511 -1.044 -7.663 1.00 90.81 125 VAL A C 1
ATOM 1001 O O . VAL A 1 125 ? 9.557 -0.397 -7.644 1.00 90.81 125 VAL A O 1
ATOM 1004 N N . ILE A 1 126 ? 8.472 -2.350 -7.882 1.00 90.06 126 ILE A N 1
ATOM 1005 C CA . ILE A 1 126 ? 9.640 -3.199 -8.073 1.00 90.06 126 ILE A CA 1
ATOM 1006 C C . ILE A 1 126 ? 9.610 -3.680 -9.515 1.00 90.06 126 ILE A C 1
ATOM 1008 O O . ILE A 1 126 ? 8.687 -4.387 -9.918 1.00 90.06 126 ILE A O 1
ATOM 1012 N N . VAL A 1 127 ? 10.613 -3.300 -10.296 1.00 89.50 127 VAL A N 1
ATOM 1013 C CA . VAL A 1 127 ? 10.741 -3.712 -11.694 1.00 89.50 127 VAL A CA 1
ATOM 1014 C C . VAL A 1 127 ? 11.853 -4.747 -11.785 1.00 89.50 127 VAL A C 1
ATOM 1016 O O . VAL A 1 127 ? 13.011 -4.472 -11.471 1.00 89.50 127 VAL A O 1
ATOM 1019 N N . GLY A 1 128 ? 11.484 -5.966 -12.169 1.00 85.25 128 GLY A N 1
ATOM 1020 C CA . GLY A 1 128 ? 12.409 -7.075 -12.352 1.00 85.25 128 GLY A CA 1
ATOM 1021 C C . GLY A 1 128 ? 13.257 -6.948 -13.615 1.00 85.25 128 GLY A C 1
ATOM 1022 O O . GLY A 1 128 ? 12.967 -6.160 -14.517 1.00 85.25 128 GLY A O 1
ATOM 1023 N N . LYS A 1 129 ? 14.295 -7.782 -13.714 1.00 82.81 129 LYS A N 1
ATOM 1024 C CA . LYS A 1 129 ? 15.171 -7.868 -14.887 1.00 82.81 129 LYS A CA 1
ATOM 1025 C C . LYS A 1 129 ? 14.410 -7.949 -16.204 1.00 82.81 129 LYS A C 1
ATOM 1027 O O . LYS A 1 129 ? 13.565 -8.830 -16.366 1.00 82.81 129 LYS A O 1
ATOM 1032 N N . LYS A 1 130 ? 14.789 -7.104 -17.175 1.00 79.69 130 LYS A N 1
ATOM 1033 C CA . LYS A 1 130 ? 14.129 -7.024 -18.496 1.00 79.69 130 LYS A CA 1
ATOM 1034 C C . LYS A 1 130 ? 12.604 -6.912 -18.378 1.00 79.69 130 LYS A C 1
ATOM 1036 O O . LYS A 1 130 ? 11.891 -7.381 -19.256 1.00 79.69 130 LYS A O 1
ATOM 1041 N N . GLU A 1 131 ? 12.136 -6.371 -17.256 1.00 77.94 131 GLU A N 1
ATOM 1042 C CA . GLU A 1 131 ? 10.722 -6.185 -16.956 1.00 77.94 131 GLU A CA 1
ATOM 1043 C C . GLU A 1 131 ? 9.935 -7.492 -16.940 1.00 77.94 131 GLU A C 1
ATOM 1045 O O . GLU A 1 131 ? 8.727 -7.493 -17.124 1.00 77.94 131 GLU A O 1
ATOM 1050 N N . LEU A 1 132 ? 10.605 -8.618 -16.658 1.00 79.12 132 LEU A N 1
ATOM 1051 C CA . LEU A 1 132 ? 9.960 -9.927 -16.561 1.00 79.12 132 LEU A CA 1
ATOM 1052 C C . LEU A 1 132 ? 8.774 -9.901 -15.589 1.00 79.12 132 LEU A C 1
ATOM 1054 O O . LEU A 1 132 ? 7.784 -10.600 -15.795 1.00 79.12 132 LEU A O 1
ATOM 1058 N N . PHE A 1 133 ? 8.889 -9.101 -14.531 1.00 82.62 133 PHE A N 1
ATOM 1059 C CA . PHE A 1 133 ? 7.800 -8.803 -13.623 1.00 82.62 133 PHE A CA 1
ATOM 1060 C C . PHE A 1 133 ? 7.835 -7.337 -13.193 1.00 82.62 133 PHE A C 1
ATOM 1062 O O . PHE A 1 133 ? 8.899 -6.727 -13.078 1.00 82.62 133 PHE A O 1
ATOM 1069 N N . VAL A 1 134 ? 6.656 -6.810 -12.890 1.00 87.56 134 VAL A N 1
ATOM 1070 C CA . VAL A 1 134 ? 6.451 -5.564 -12.157 1.00 87.56 134 VAL A CA 1
ATOM 1071 C C . VAL A 1 134 ? 5.647 -5.915 -10.917 1.00 87.56 134 VAL A C 1
ATOM 1073 O O . VAL A 1 134 ? 4.597 -6.548 -11.020 1.00 87.56 134 VAL A O 1
ATOM 1076 N N . ALA A 1 135 ? 6.135 -5.536 -9.745 1.00 89.56 135 ALA A N 1
ATOM 1077 C CA . ALA A 1 135 ? 5.438 -5.760 -8.492 1.00 89.56 135 ALA A CA 1
ATOM 1078 C C . ALA A 1 135 ? 5.120 -4.441 -7.790 1.00 89.56 135 ALA A C 1
ATOM 1080 O O . ALA A 1 135 ? 5.929 -3.516 -7.787 1.00 89.56 135 ALA A O 1
ATOM 1081 N N . PHE A 1 136 ? 3.937 -4.374 -7.192 1.00 90.06 136 PHE A N 1
ATOM 1082 C CA . PHE A 1 136 ? 3.507 -3.280 -6.331 1.00 90.06 136 PHE A CA 1
ATOM 1083 C C . PHE A 1 136 ? 3.512 -3.759 -4.892 1.00 90.06 136 PHE A C 1
ATOM 1085 O O . PHE A 1 136 ? 2.959 -4.820 -4.599 1.00 90.06 136 PHE A O 1
ATOM 1092 N N . HIS A 1 137 ? 4.120 -2.972 -4.019 1.00 89.06 137 HIS A N 1
ATOM 1093 C CA . HIS A 1 137 ? 4.283 -3.287 -2.613 1.00 89.06 137 HIS A CA 1
ATOM 1094 C C . HIS A 1 137 ? 3.702 -2.166 -1.742 1.00 89.06 137 HIS A C 1
ATOM 1096 O O . HIS A 1 137 ? 3.977 -0.982 -1.964 1.00 89.06 137 HIS A O 1
ATOM 1102 N N . ALA A 1 138 ? 2.897 -2.565 -0.758 1.00 88.69 138 ALA A N 1
ATOM 1103 C CA . ALA A 1 138 ? 2.484 -1.749 0.375 1.00 88.69 138 ALA A CA 1
ATOM 1104 C C . ALA A 1 138 ? 2.925 -2.425 1.681 1.00 88.69 138 ALA A C 1
ATOM 1106 O O . ALA A 1 138 ? 2.737 -3.632 1.828 1.00 88.69 138 ALA A O 1
ATOM 1107 N N . PHE A 1 139 ? 3.447 -1.623 2.611 1.00 85.12 139 PHE A N 1
ATOM 1108 C CA . PHE A 1 139 ? 4.108 -2.053 3.854 1.00 85.12 139 PHE A CA 1
ATOM 1109 C C . PHE A 1 139 ? 3.137 -2.502 4.951 1.00 85.12 139 PHE A C 1
ATOM 1111 O O . PHE A 1 139 ? 3.543 -2.859 6.050 1.00 85.12 139 PHE A O 1
ATOM 1118 N N . GLY A 1 140 ? 1.832 -2.351 4.725 1.00 84.25 140 GLY A N 1
ATOM 1119 C CA . GLY A 1 140 ? 0.856 -2.764 5.718 1.00 84.25 140 GLY A CA 1
ATOM 1120 C C . GLY A 1 140 ? 0.926 -1.973 7.042 1.00 84.25 140 GLY A C 1
ATOM 1121 O O . GLY A 1 140 ? 1.534 -0.900 7.138 1.00 84.25 140 GLY A O 1
ATOM 1122 N N . PRO A 1 141 ? 0.263 -2.485 8.092 1.00 81.56 141 PRO A N 1
ATOM 1123 C CA . PRO A 1 141 ? 0.219 -1.875 9.418 1.00 81.56 141 PRO A CA 1
ATOM 1124 C C . PRO A 1 141 ? 1.550 -1.892 10.178 1.00 81.56 141 PRO A C 1
ATOM 1126 O O . PRO A 1 141 ? 1.736 -1.036 11.047 1.00 81.56 141 PRO A O 1
ATOM 1129 N N . ASN A 1 142 ? 2.453 -2.840 9.906 1.00 80.75 142 ASN A N 1
ATOM 1130 C CA . ASN A 1 142 ? 3.722 -2.954 10.629 1.00 80.75 142 ASN A CA 1
ATOM 1131 C C . ASN A 1 142 ? 4.797 -1.953 10.157 1.00 80.75 142 ASN A C 1
ATOM 1133 O O . ASN A 1 142 ? 5.754 -1.705 10.893 1.00 80.75 142 ASN A O 1
ATOM 1137 N N . GLN A 1 143 ? 4.601 -1.321 8.990 1.00 80.06 143 GLN A N 1
ATOM 1138 C CA . GLN A 1 143 ? 5.517 -0.352 8.372 1.00 80.06 143 GLN A CA 1
ATOM 1139 C C . GLN A 1 143 ? 6.934 -0.902 8.122 1.00 80.06 143 GLN A C 1
ATOM 1141 O O . GLN A 1 143 ? 7.877 -0.132 7.914 1.00 80.06 143 GLN A O 1
ATOM 1146 N N . THR A 1 144 ? 7.112 -2.221 8.153 1.00 78.25 144 THR A N 1
ATOM 1147 C CA . THR A 1 144 ? 8.389 -2.888 7.910 1.00 78.25 144 THR A CA 1
ATOM 1148 C C . THR A 1 144 ? 8.404 -3.473 6.509 1.00 78.25 144 THR A C 1
ATOM 1150 O O . THR A 1 144 ? 7.392 -3.910 5.995 1.00 78.25 144 THR A O 1
ATOM 1153 N N . ASN A 1 145 ? 9.559 -3.430 5.838 1.00 74.62 145 ASN A N 1
ATOM 1154 C CA . ASN A 1 145 ? 9.686 -4.057 4.524 1.00 74.62 145 ASN A CA 1
ATOM 1155 C C . ASN A 1 145 ? 10.076 -5.521 4.709 1.00 74.62 145 ASN A C 1
ATOM 1157 O O . ASN A 1 145 ? 11.266 -5.864 4.695 1.00 74.62 145 ASN A O 1
ATOM 1161 N N . ASP A 1 146 ? 9.085 -6.381 4.905 1.00 73.00 146 ASP A N 1
ATOM 1162 C CA . ASP A 1 146 ? 9.345 -7.787 5.190 1.00 73.00 146 ASP A CA 1
ATOM 1163 C C . ASP A 1 146 ? 9.751 -8.560 3.936 1.00 73.00 146 ASP A C 1
ATOM 1165 O O . ASP A 1 146 ? 10.462 -9.566 4.013 1.00 73.00 146 ASP A O 1
ATOM 1169 N N . ILE A 1 147 ? 9.439 -8.009 2.761 1.00 70.62 147 ILE A N 1
ATOM 1170 C CA . ILE A 1 147 ? 9.911 -8.502 1.465 1.00 70.62 147 ILE A CA 1
ATOM 1171 C C . ILE A 1 147 ? 11.443 -8.430 1.357 1.00 70.62 147 ILE A C 1
ATOM 1173 O O . ILE A 1 147 ? 12.072 -9.384 0.892 1.00 70.62 147 ILE A O 1
ATOM 1177 N N . LYS A 1 148 ? 12.075 -7.336 1.810 1.00 67.06 148 LYS A N 1
ATOM 1178 C CA . LYS A 1 148 ? 13.545 -7.167 1.777 1.00 67.06 148 LYS A CA 1
ATOM 1179 C C . LYS A 1 148 ? 14.268 -8.000 2.839 1.00 67.06 148 LYS A C 1
ATOM 1181 O O . LYS A 1 148 ? 15.438 -8.331 2.651 1.00 67.06 148 LYS A O 1
ATOM 1186 N N . ASN A 1 149 ? 13.575 -8.374 3.913 1.00 61.66 149 ASN A N 1
ATOM 1187 C CA . ASN A 1 149 ? 14.129 -9.164 5.017 1.00 61.66 149 ASN A CA 1
ATOM 1188 C C . ASN A 1 149 ? 14.076 -10.685 4.773 1.00 61.66 149 ASN A C 1
ATOM 1190 O O . ASN A 1 149 ? 14.569 -11.459 5.594 1.00 61.66 149 ASN A O 1
ATOM 1194 N N . GLY A 1 150 ? 13.525 -11.112 3.633 1.00 58.12 150 GLY A N 1
ATOM 1195 C CA . GLY A 1 150 ? 13.430 -12.507 3.220 1.00 58.12 150 GLY A CA 1
ATOM 1196 C C . GLY A 1 150 ? 12.003 -13.045 3.316 1.00 58.12 150 GLY A C 1
ATOM 1197 O O . GLY A 1 150 ? 11.335 -12.939 4.343 1.00 58.12 150 GLY A O 1
ATOM 1198 N N . ILE A 1 151 ? 11.557 -13.685 2.232 1.00 57.25 151 ILE A N 1
ATOM 1199 C CA . ILE A 1 151 ? 10.215 -14.261 2.086 1.00 57.25 151 ILE A CA 1
ATOM 1200 C C . ILE A 1 151 ? 10.097 -15.503 2.980 1.00 57.25 151 ILE A C 1
ATOM 1202 O O . ILE A 1 151 ? 10.366 -16.624 2.554 1.00 57.25 151 ILE A O 1
ATOM 1206 N N . THR A 1 152 ? 9.692 -15.311 4.233 1.00 58.03 152 THR A N 1
ATOM 1207 C CA . THR A 1 152 ? 9.270 -16.397 5.129 1.00 58.03 152 THR A CA 1
ATOM 1208 C C . THR A 1 152 ? 7.786 -16.224 5.428 1.00 58.03 152 THR A C 1
ATOM 1210 O O . THR A 1 152 ? 7.333 -15.106 5.655 1.00 58.03 152 THR A O 1
ATOM 1213 N N . ALA A 1 153 ? 7.014 -17.314 5.450 1.00 51.53 153 ALA A N 1
ATOM 1214 C CA . ALA A 1 153 ? 5.557 -17.274 5.646 1.00 51.53 153 ALA A CA 1
ATOM 1215 C C . ALA A 1 153 ? 5.109 -16.600 6.963 1.00 51.53 153 ALA A C 1
ATOM 1217 O O . ALA A 1 153 ? 3.957 -16.198 7.091 1.00 51.53 153 ALA A O 1
ATOM 1218 N N . THR A 1 154 ? 6.009 -16.469 7.940 1.00 59.19 154 THR A N 1
ATOM 1219 C CA . THR A 1 154 ? 5.786 -15.733 9.193 1.00 59.19 154 THR A CA 1
ATOM 1220 C C . THR A 1 154 ? 5.988 -14.223 9.070 1.00 59.19 154 THR A C 1
ATOM 1222 O O . THR A 1 154 ? 5.408 -13.498 9.870 1.00 59.19 154 THR A O 1
ATOM 1225 N N . ASN A 1 155 ? 6.779 -13.764 8.094 1.00 55.09 155 ASN A N 1
ATOM 1226 C CA . ASN A 1 155 ? 7.162 -12.360 7.925 1.00 55.09 155 ASN A CA 1
ATOM 1227 C C . ASN A 1 155 ? 6.260 -11.600 6.941 1.00 55.09 155 ASN A C 1
ATOM 1229 O O . ASN A 1 155 ? 6.158 -10.398 7.056 1.00 55.09 155 ASN A O 1
ATOM 1233 N N . ILE A 1 156 ? 5.566 -12.259 6.006 1.00 60.81 156 ILE A N 1
ATOM 1234 C CA . ILE A 1 156 ? 4.752 -11.573 4.972 1.00 60.81 156 ILE A CA 1
ATOM 1235 C C . ILE A 1 156 ? 3.266 -11.571 5.353 1.00 60.81 156 ILE A C 1
ATOM 1237 O O . ILE A 1 156 ? 2.387 -11.802 4.528 1.00 60.81 156 ILE A O 1
ATOM 1241 N N . LYS A 1 157 ? 2.950 -11.468 6.646 1.00 64.69 157 LYS A N 1
ATOM 1242 C CA . LYS A 1 157 ? 1.564 -11.685 7.082 1.00 64.69 157 LYS A CA 1
ATOM 1243 C C . LYS A 1 157 ? 0.661 -10.493 6.753 1.00 64.69 157 LYS A C 1
ATOM 1245 O O . LYS A 1 157 ? -0.554 -10.668 6.668 1.00 64.69 157 LYS A O 1
ATOM 1250 N N . ASP A 1 158 ? 1.242 -9.314 6.594 1.00 68.75 158 ASP A N 1
ATOM 1251 C CA . ASP A 1 158 ? 0.519 -8.051 6.513 1.00 68.75 158 ASP A CA 1
ATOM 1252 C C . ASP A 1 158 ? 0.984 -7.108 5.393 1.00 68.75 158 ASP A C 1
ATOM 1254 O O . ASP A 1 158 ? 0.195 -6.252 4.988 1.00 68.75 158 ASP A O 1
ATOM 1258 N N . ASP A 1 159 ? 2.173 -7.324 4.822 1.00 79.06 159 ASP A N 1
ATOM 1259 C CA . ASP A 1 159 ? 2.580 -6.716 3.551 1.00 79.06 159 ASP A CA 1
ATOM 1260 C C . ASP A 1 159 ? 1.653 -7.155 2.409 1.00 79.06 159 ASP A C 1
ATOM 1262 O O . ASP A 1 159 ? 1.337 -8.338 2.235 1.00 79.06 159 ASP A O 1
ATOM 1266 N N . ILE A 1 160 ? 1.255 -6.198 1.568 1.00 81.06 160 ILE A N 1
ATOM 1267 C CA . ILE A 1 160 ? 0.449 -6.468 0.375 1.00 81.06 160 ILE A CA 1
ATOM 1268 C C . ILE A 1 160 ? 1.354 -6.362 -0.847 1.00 81.06 160 ILE A C 1
ATOM 1270 O O . ILE A 1 160 ? 1.818 -5.280 -1.212 1.00 81.06 160 ILE A O 1
ATOM 1274 N N . LEU A 1 161 ? 1.576 -7.506 -1.498 1.00 85.75 161 LEU A N 1
ATOM 1275 C CA . LEU A 1 161 ? 2.390 -7.628 -2.702 1.00 85.75 161 LEU A CA 1
ATOM 1276 C C . LEU A 1 161 ? 1.537 -8.097 -3.881 1.00 85.75 161 LEU A C 1
ATOM 1278 O O . LEU A 1 161 ? 0.988 -9.199 -3.871 1.00 85.75 161 LEU A O 1
ATOM 1282 N N . ALA A 1 162 ? 1.487 -7.293 -4.939 1.00 85.88 162 ALA A N 1
ATOM 1283 C CA . ALA A 1 162 ? 0.873 -7.683 -6.200 1.00 85.88 162 ALA A CA 1
ATOM 1284 C C . ALA A 1 162 ? 1.931 -7.777 -7.291 1.00 85.88 162 ALA A C 1
ATOM 1286 O O . ALA A 1 162 ? 2.432 -6.761 -7.768 1.00 85.88 162 ALA A O 1
ATOM 1287 N N . ILE A 1 163 ? 2.239 -9.004 -7.705 1.00 86.31 163 ILE A N 1
ATOM 1288 C CA . ILE A 1 163 ? 3.174 -9.280 -8.794 1.00 86.31 163 ILE A CA 1
ATOM 1289 C C . ILE A 1 163 ? 2.390 -9.422 -10.096 1.00 86.31 163 ILE A C 1
ATOM 1291 O O . ILE A 1 163 ? 1.393 -10.145 -10.180 1.00 86.31 163 ILE A O 1
ATOM 1295 N N . PHE A 1 164 ? 2.854 -8.736 -11.126 1.00 87.62 164 PHE A N 1
ATOM 1296 C CA . PHE A 1 164 ? 2.342 -8.822 -12.478 1.00 87.62 164 PHE A CA 1
ATOM 1297 C C . PHE A 1 164 ? 3.482 -9.173 -13.430 1.00 87.62 164 PHE A C 1
ATOM 1299 O O . PHE A 1 164 ? 4.595 -8.678 -13.293 1.00 87.62 164 PHE A O 1
ATOM 1306 N N . TYR A 1 165 ? 3.188 -10.031 -14.401 1.00 84.31 165 TYR A N 1
ATOM 1307 C CA . TYR A 1 165 ? 4.123 -10.426 -15.445 1.00 84.31 165 TYR A CA 1
ATOM 1308 C C . TYR A 1 165 ? 3.632 -9.804 -16.750 1.00 84.31 165 TYR A C 1
ATOM 1310 O O . TYR A 1 165 ? 2.715 -10.369 -17.360 1.00 84.31 165 TYR A O 1
ATOM 1318 N N . PRO A 1 166 ? 4.166 -8.638 -17.155 1.00 74.62 166 PRO A N 1
ATOM 1319 C CA . PRO A 1 166 ? 3.880 -8.103 -18.473 1.00 74.62 166 PRO A CA 1
ATOM 1320 C C . PRO A 1 166 ? 4.465 -9.082 -19.489 1.00 74.62 166 PRO A C 1
ATOM 1322 O O . PRO A 1 166 ? 5.678 -9.248 -19.600 1.00 74.62 166 PRO A O 1
ATOM 1325 N N . LYS A 1 167 ? 3.595 -9.823 -20.174 1.00 67.31 167 LYS A N 1
ATOM 1326 C CA . LYS A 1 167 ? 4.011 -10.555 -21.367 1.00 67.31 167 LYS A CA 1
ATOM 1327 C C . LYS A 1 167 ? 3.936 -9.592 -22.555 1.00 67.31 167 LYS A C 1
ATOM 1329 O O . LYS A 1 167 ? 2.968 -8.832 -22.599 1.00 67.31 167 LYS A O 1
ATOM 1334 N N . PRO A 1 168 ? 4.923 -9.624 -23.464 1.00 57.25 168 PRO A N 1
ATOM 1335 C CA . PRO A 1 168 ? 4.839 -8.916 -24.735 1.00 57.25 168 PRO A CA 1
ATOM 1336 C C . PRO A 1 168 ? 3.717 -9.475 -25.616 1.00 57.25 168 PRO A C 1
ATOM 1338 O O . PRO A 1 168 ? 3.341 -10.661 -25.426 1.00 57.25 168 PRO A O 1
#

Sequence (168 aa):
MICFFLKKEGITIRRIYNIFQSEKGVTLIELLAVIIIIGLLSTFLIPKLNSFTNNSQVTIVETDIRLLKSNIQEHFVDDPTKTLNEDLLKKYFGTPVKLVSASGADPAYYTLPEKKDPWGNPYEVIVGKKELFVAFHAFGPNQTNDIKNGITATNIKDDILAIFYPKP

Secondary structure (DSSP, 8-state):
--------------SSTTS-SS-PPPPHHHHHHHHHHHHHHHHHSSTTSHHHHHHHHHHHHHHHHHHHHHHHHHHHHH-TTS---HHHHHHHHSS--EE-SPTT-SSEEEEEEEEE-TTSPEEEEEE-GGGS-EEEEE-TTTT--TTTT---TTT-SS-EEEEE----

Organism: Bacillus thuringiensis (NCBI:txid1428)